Protein AF-A0AAW2HG75-F1 (afdb_monomer)

pLDDT: mean 70.64, std 15.92, range [31.7, 91.88]

Secondary structure (DSSP, 8-state):
--------PEEEEEEEE----TTSPPPSSEEEEEEEE---TTGGGG-TT--HHHHHHHHHHEEEEE--SSSS----TTPEEEETTEEEEEEEEESTTTTSPEEEEETTTTHHHHHHHHHTT----------GGGS--HHHHHHHHHHHHHHHHTS---------

Solvent-accessible surface area (backbone atoms only — not comparable to full-atom values): 9892 Å² total; per-residue (Å²): 133,90,79,82,74,94,67,82,63,46,67,27,35,27,45,18,47,52,51,54,60,98,87,50,79,72,64,94,55,79,42,78,32,74,28,43,32,44,92,54,85,61,72,54,75,78,49,90,75,65,54,77,89,52,44,66,59,52,58,68,39,45,39,36,28,40,43,88,83,54,94,52,50,69,32,37,68,68,18,40,30,37,39,92,93,39,80,46,26,33,30,62,48,67,53,63,56,54,79,46,53,34,35,20,39,29,41,72,72,44,39,70,62,52,51,51,40,52,74,72,56,70,57,76,75,78,65,72,71,71,61,81,87,73,69,80,53,70,63,58,60,50,51,52,50,50,53,52,52,52,54,61,71,66,50,78,81,74,78,90,79,80,80,134

Foldseek 3Di:
DDDPDPDDFFKKKWWAFFDDDVPDDGDPDIDIAIWRWDLDPCLCVVVPDDDPVCSVVQNPFKTWTADLDDPGDRHDFQTFIGTPRDTQWTFHDDDPGNPGITMTTGVVVCVVVVVVCVVVVVDPPPPPPPDPPPPPDVVVVVVVVVVVVVVVVPPPPPPPDDDD

Organism: NCBI:txid328185

Structure (mmCIF, N/CA/C/O backbone):
data_AF-A0AAW2HG75-F1
#
_entry.id   AF-A0AAW2HG75-F1
#
loop_
_atom_site.group_PDB
_atom_site.id
_atom_site.type_symbol
_atom_site.label_atom_id
_atom_site.label_alt_id
_atom_site.label_comp_id
_atom_site.label_asym_id
_atom_site.label_entity_id
_atom_site.label_seq_id
_atom_site.pdbx_PDB_ins_code
_atom_site.Cartn_x
_atom_site.Cartn_y
_atom_site.Cartn_z
_atom_site.occupancy
_atom_site.B_iso_or_equiv
_atom_site.auth_seq_id
_atom_site.auth_comp_id
_atom_site.auth_asym_id
_atom_site.auth_atom_id
_atom_site.pdbx_PDB_model_num
ATOM 1 N N . MET A 1 1 ? 26.971 2.935 8.885 1.00 31.70 1 MET A N 1
ATOM 2 C CA . MET A 1 1 ? 26.577 2.053 10.006 1.00 31.70 1 MET A CA 1
ATOM 3 C C . MET A 1 1 ? 25.578 1.027 9.485 1.00 31.70 1 MET A C 1
ATOM 5 O O . MET A 1 1 ? 24.476 1.400 9.111 1.00 31.70 1 MET A O 1
ATOM 9 N N . ASN A 1 2 ? 25.985 -0.241 9.377 1.00 33.25 2 ASN A N 1
ATOM 10 C CA . ASN A 1 2 ? 25.155 -1.344 8.878 1.00 33.25 2 ASN A CA 1
ATOM 11 C C . ASN A 1 2 ? 24.360 -1.970 10.034 1.00 33.25 2 ASN A C 1
ATOM 13 O O . ASN A 1 2 ? 24.702 -3.042 10.526 1.00 33.25 2 ASN A O 1
ATOM 17 N N . GLY A 1 3 ? 23.311 -1.284 10.487 1.00 33.09 3 GLY A N 1
ATOM 18 C CA . GLY A 1 3 ? 22.346 -1.853 11.425 1.00 33.09 3 GLY A CA 1
ATOM 19 C C . GLY A 1 3 ? 21.422 -2.832 10.702 1.00 33.09 3 GLY A C 1
ATOM 20 O O . GLY A 1 3 ? 20.467 -2.418 10.047 1.00 33.09 3 GLY A O 1
ATOM 21 N N . ARG A 1 4 ? 21.700 -4.138 10.794 1.00 37.38 4 ARG A N 1
ATOM 22 C CA . ARG A 1 4 ? 20.711 -5.179 10.474 1.00 37.38 4 ARG A CA 1
ATOM 23 C C . ARG A 1 4 ? 19.638 -5.162 11.565 1.00 37.38 4 ARG A C 1
ATOM 25 O O . ARG A 1 4 ? 19.783 -5.835 12.576 1.00 37.38 4 ARG A O 1
ATOM 32 N N . PHE A 1 5 ? 18.566 -4.405 11.356 1.00 43.81 5 PHE A N 1
ATOM 33 C CA . PHE A 1 5 ? 17.347 -4.562 12.149 1.00 43.81 5 PHE A CA 1
ATOM 34 C C . PHE A 1 5 ? 16.640 -5.870 11.738 1.00 43.81 5 PHE A C 1
ATOM 36 O O . PHE A 1 5 ? 16.373 -6.053 10.543 1.00 43.81 5 PHE A O 1
ATOM 43 N N . PRO A 1 6 ? 16.357 -6.797 12.672 1.00 40.50 6 PRO A N 1
ATOM 44 C CA . PRO A 1 6 ? 15.761 -8.090 12.371 1.00 40.50 6 PRO A CA 1
ATOM 45 C C . PRO A 1 6 ? 14.236 -7.950 12.315 1.00 40.50 6 PRO A C 1
ATOM 47 O O . PRO A 1 6 ? 13.534 -8.354 13.232 1.00 40.50 6 PRO A O 1
ATOM 50 N N . TRP A 1 7 ? 13.705 -7.368 11.240 1.00 48.28 7 TRP A N 1
ATOM 51 C CA . TRP A 1 7 ? 12.265 -7.421 10.977 1.00 48.28 7 TRP A CA 1
ATOM 52 C C . TRP A 1 7 ? 12.004 -8.379 9.821 1.00 48.28 7 TRP A C 1
ATOM 54 O O . TRP A 1 7 ? 12.515 -8.202 8.709 1.00 48.28 7 TRP A O 1
ATOM 64 N N . ASN A 1 8 ? 11.230 -9.424 10.106 1.00 62.53 8 ASN A N 1
ATOM 65 C CA . ASN A 1 8 ? 10.788 -10.405 9.126 1.00 62.53 8 ASN A CA 1
ATOM 66 C C . ASN A 1 8 ? 9.993 -9.677 8.041 1.00 62.53 8 ASN A C 1
ATOM 68 O O . ASN A 1 8 ? 8.915 -9.150 8.296 1.00 62.53 8 ASN A O 1
ATO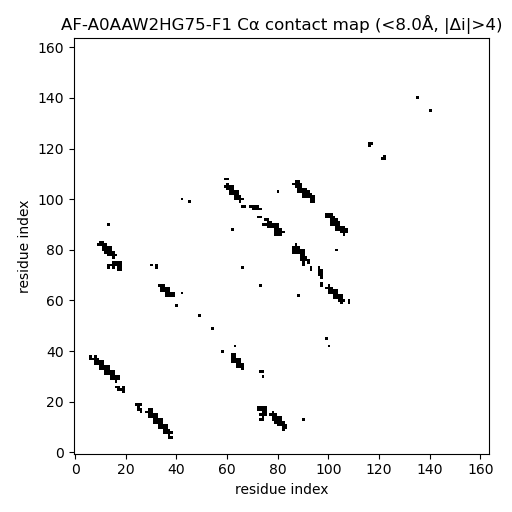M 72 N N . ALA A 1 9 ? 10.546 -9.606 6.831 1.00 70.75 9 ALA A N 1
ATOM 73 C CA . ALA A 1 9 ? 9.842 -9.016 5.702 1.00 70.75 9 ALA A CA 1
ATOM 74 C C . ALA A 1 9 ? 8.556 -9.814 5.446 1.00 70.75 9 ALA A C 1
ATOM 76 O O . ALA A 1 9 ? 8.622 -11.013 5.157 1.00 70.75 9 ALA A O 1
ATOM 77 N N . ILE A 1 10 ? 7.404 -9.153 5.535 1.00 82.31 10 ILE A N 1
ATOM 78 C CA . ILE A 1 10 ? 6.111 -9.776 5.259 1.00 82.31 10 ILE A CA 1
ATOM 79 C C . ILE A 1 10 ? 5.914 -9.774 3.744 1.00 82.31 10 ILE A C 1
ATOM 81 O O . ILE A 1 10 ? 6.199 -8.794 3.051 1.00 82.31 10 ILE A O 1
ATOM 85 N N . THR A 1 11 ? 5.477 -10.912 3.209 1.00 86.75 11 THR A N 1
ATOM 86 C CA . THR A 1 11 ? 5.093 -10.990 1.799 1.00 86.75 11 THR A CA 1
ATOM 87 C C . THR A 1 11 ? 3.678 -10.462 1.655 1.00 86.75 11 THR A C 1
ATOM 89 O O . THR A 1 11 ? 2.761 -10.956 2.308 1.00 86.75 11 THR A O 1
ATOM 92 N N . CYS A 1 12 ? 3.518 -9.482 0.780 1.00 88.75 12 CYS A N 1
ATOM 93 C CA . CYS A 1 12 ? 2.249 -8.853 0.472 1.00 88.75 12 CYS A CA 1
ATOM 94 C C . CYS A 1 12 ? 2.062 -8.777 -1.037 1.00 88.75 12 CYS A C 1
ATOM 96 O O . CYS A 1 12 ? 2.989 -9.021 -1.812 1.00 88.75 12 CYS A O 1
ATOM 98 N N . TYR A 1 13 ? 0.859 -8.419 -1.447 1.00 89.75 13 TYR A N 1
ATOM 99 C CA . TYR A 1 13 ? 0.470 -8.328 -2.838 1.00 89.75 13 TYR A CA 1
ATOM 100 C C . TYR A 1 13 ? -0.119 -6.954 -3.104 1.00 89.75 13 TYR A C 1
ATOM 102 O O . TYR A 1 13 ? -0.908 -6.461 -2.304 1.00 89.75 13 TYR A O 1
ATOM 110 N N . VAL A 1 14 ? 0.271 -6.339 -4.212 1.00 88.44 14 VAL A N 1
ATOM 111 C CA . VAL A 1 14 ? -0.359 -5.120 -4.708 1.00 88.44 14 VAL A CA 1
ATOM 112 C C . VAL A 1 14 ? -1.324 -5.516 -5.807 1.00 88.44 14 VAL A C 1
ATOM 114 O O . VAL A 1 14 ? -0.931 -6.152 -6.781 1.00 88.44 14 VAL A O 1
ATOM 117 N N . ILE A 1 15 ? -2.592 -5.163 -5.641 1.00 89.19 15 ILE A N 1
ATOM 118 C CA . ILE A 1 15 ? -3.639 -5.397 -6.630 1.00 89.19 15 ILE A CA 1
ATOM 119 C C . ILE A 1 15 ? -3.915 -4.058 -7.301 1.00 89.19 15 ILE A C 1
ATOM 121 O O . ILE A 1 15 ? -4.434 -3.133 -6.671 1.00 89.19 15 ILE A O 1
ATOM 125 N N . SER A 1 16 ? -3.518 -3.924 -8.564 1.00 87.44 16 SER A N 1
ATOM 126 C CA . SER A 1 16 ? -3.648 -2.666 -9.295 1.00 87.44 16 SER A CA 1
ATOM 127 C C . SER A 1 16 ? -3.655 -2.885 -10.803 1.00 87.44 16 SER A C 1
ATOM 129 O O . SER A 1 16 ? -3.238 -3.920 -11.325 1.00 87.44 16 SER A O 1
ATOM 131 N N . TRP A 1 17 ? -4.119 -1.873 -11.526 1.00 83.69 17 TRP A N 1
ATOM 132 C CA . TRP A 1 17 ? -3.902 -1.791 -12.962 1.00 83.69 17 TRP A CA 1
ATOM 133 C C . TRP A 1 17 ? -2.435 -1.478 -13.207 1.00 83.69 17 TRP A C 1
ATOM 135 O O . TRP A 1 17 ? -1.905 -0.536 -12.614 1.00 83.69 17 TRP A O 1
ATOM 145 N N . LYS A 1 18 ? -1.784 -2.241 -14.089 1.00 75.50 18 LYS A N 1
ATOM 146 C CA . LYS A 1 18 ? -0.395 -1.967 -14.455 1.00 75.50 18 LYS A CA 1
ATOM 147 C C . LYS A 1 18 ? -0.298 -0.546 -15.006 1.00 75.50 18 LYS A C 1
ATOM 149 O O . LYS A 1 18 ? -1.097 -0.129 -15.851 1.00 75.50 18 LYS A O 1
ATOM 154 N N . GLU A 1 19 ? 0.659 0.213 -14.493 1.00 67.62 19 GLU A N 1
ATOM 155 C CA . GLU A 1 19 ? 0.969 1.504 -15.079 1.00 67.62 19 GLU A CA 1
ATOM 156 C C . GLU A 1 19 ? 1.752 1.254 -16.363 1.00 67.62 19 GLU A C 1
ATOM 158 O O . GLU A 1 19 ? 2.844 0.686 -16.354 1.00 67.62 19 GLU A O 1
ATOM 163 N N . THR A 1 20 ? 1.122 1.594 -17.477 1.00 63.53 20 THR A N 1
ATOM 164 C CA . THR A 1 20 ? 1.757 1.594 -18.783 1.00 63.53 20 THR A CA 1
ATOM 165 C C . THR A 1 20 ? 2.567 2.873 -18.912 1.00 63.53 20 THR A C 1
ATOM 167 O O . THR A 1 20 ? 2.125 3.935 -18.464 1.00 63.53 20 THR A O 1
ATOM 170 N N . LEU A 1 21 ? 3.766 2.786 -19.492 1.00 62.50 21 LEU A N 1
ATOM 171 C CA . LEU A 1 21 ? 4.527 3.991 -19.823 1.00 62.50 21 LEU A CA 1
ATOM 172 C C . LEU A 1 21 ? 3.655 4.888 -20.717 1.00 62.50 21 LEU A C 1
ATOM 174 O O . LEU A 1 21 ? 2.821 4.379 -21.468 1.00 62.50 21 LEU A O 1
ATOM 178 N N . PHE A 1 22 ? 3.803 6.214 -20.612 1.00 52.25 22 PHE A N 1
ATOM 179 C CA . PHE A 1 22 ? 3.089 7.172 -21.467 1.00 52.25 22 PHE A CA 1
ATOM 180 C C . PHE A 1 22 ? 3.247 6.725 -22.935 1.00 52.25 22 PHE A C 1
ATOM 182 O O . PHE A 1 22 ? 4.348 6.837 -23.461 1.00 52.25 22 PHE A O 1
ATOM 189 N N . ASN A 1 23 ? 2.176 6.180 -23.538 1.00 58.00 23 ASN A N 1
ATOM 190 C CA . ASN A 1 23 ? 2.026 5.626 -24.908 1.00 58.00 23 ASN A CA 1
ATOM 191 C C . ASN A 1 23 ? 1.802 4.109 -25.039 1.00 58.00 23 ASN A C 1
ATOM 193 O O . ASN A 1 23 ? 1.504 3.640 -26.135 1.00 58.00 23 ASN A O 1
ATOM 197 N N . GLU A 1 24 ? 1.865 3.331 -23.966 1.00 61.88 24 GLU A N 1
ATOM 198 C CA . GLU A 1 24 ? 1.471 1.921 -24.010 1.00 61.88 24 GLU A CA 1
ATOM 199 C C . GLU A 1 24 ? -0.055 1.767 -23.837 1.00 61.88 24 GLU A C 1
ATOM 201 O O . GLU A 1 24 ? -0.686 2.442 -23.012 1.00 61.88 24 GLU A O 1
ATOM 206 N N . ILE A 1 25 ? -0.650 0.858 -24.622 1.00 69.75 25 ILE A N 1
ATOM 207 C CA . ILE A 1 25 ? -2.073 0.491 -24.551 1.00 69.75 25 ILE A CA 1
ATOM 208 C C . ILE A 1 25 ? -2.398 0.121 -23.106 1.00 69.75 25 ILE A C 1
ATOM 210 O O . ILE A 1 25 ? -1.775 -0.784 -22.552 1.00 69.75 25 ILE A O 1
ATOM 214 N N . LYS A 1 26 ? -3.369 0.820 -22.498 1.00 64.81 26 LYS A N 1
ATOM 215 C CA . LYS A 1 26 ? -3.804 0.539 -21.123 1.00 64.81 26 LYS A CA 1
ATOM 216 C C . LYS A 1 26 ? -4.083 -0.963 -20.980 1.00 64.81 26 LYS A C 1
ATOM 218 O O . LYS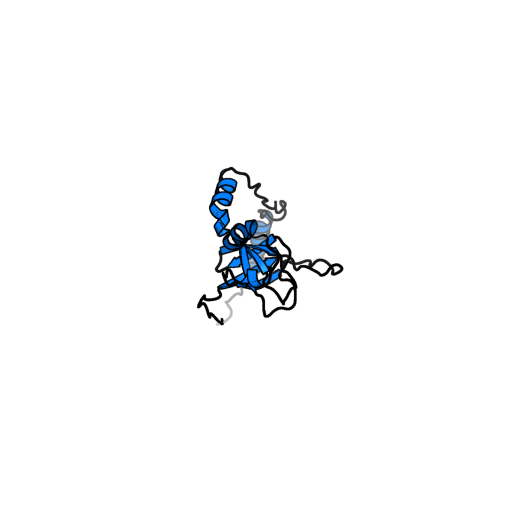 A 1 26 ? -4.779 -1.515 -21.835 1.00 64.81 26 LYS A O 1
ATOM 223 N N . PRO A 1 27 ? -3.594 -1.618 -19.915 1.00 65.56 27 PRO A N 1
ATOM 224 C CA . PRO A 1 27 ? -3.850 -3.036 -19.732 1.00 65.56 27 PRO A CA 1
ATOM 225 C C . PRO A 1 27 ? -5.357 -3.242 -19.598 1.00 65.56 27 PRO A C 1
ATOM 227 O O . PRO A 1 27 ? -6.023 -2.493 -18.882 1.00 65.56 27 PRO A O 1
ATOM 230 N N . SER A 1 28 ? -5.890 -4.257 -20.271 1.00 69.50 28 SER A N 1
ATOM 231 C CA . SER A 1 28 ? -7.302 -4.639 -20.173 1.00 69.50 28 SER A CA 1
ATOM 232 C C . SER A 1 28 ? -7.611 -5.461 -18.916 1.00 69.50 28 SER A C 1
ATOM 234 O O . SER A 1 28 ? -8.780 -5.698 -18.620 1.00 69.50 28 SER A O 1
ATOM 236 N N . SER A 1 29 ? -6.587 -5.854 -18.148 1.00 78.62 29 SER A N 1
ATOM 237 C CA . SER A 1 29 ? -6.711 -6.682 -16.946 1.00 78.62 29 SER A CA 1
ATOM 238 C C . SER A 1 29 ? -6.083 -6.057 -15.698 1.00 78.62 29 SER A C 1
ATOM 240 O O . SER A 1 29 ? -5.062 -5.369 -15.761 1.00 78.62 29 SER A O 1
ATOM 242 N N . ILE A 1 30 ? -6.668 -6.373 -14.541 1.00 79.56 30 ILE A N 1
ATOM 243 C CA . ILE A 1 30 ? -6.073 -6.140 -13.220 1.00 79.56 30 ILE A CA 1
ATOM 244 C C . ILE A 1 30 ? -4.885 -7.091 -13.039 1.00 79.56 30 ILE A C 1
ATOM 246 O O . ILE A 1 30 ? -4.965 -8.264 -13.400 1.00 79.56 30 ILE A O 1
ATOM 250 N N . HIS A 1 31 ? -3.798 -6.591 -12.455 1.00 81.94 31 HIS A N 1
ATOM 251 C CA . HIS A 1 31 ? -2.607 -7.373 -12.143 1.00 81.94 31 HIS A CA 1
ATOM 252 C C . HIS A 1 31 ? -2.409 -7.485 -10.627 1.00 81.94 31 HIS A C 1
ATOM 254 O O . HIS A 1 31 ? -2.812 -6.609 -9.857 1.00 81.94 31 HIS A O 1
ATOM 260 N N . ILE A 1 32 ? -1.777 -8.584 -10.213 1.00 81.12 32 ILE A N 1
ATOM 261 C CA . ILE A 1 32 ? -1.383 -8.846 -8.828 1.00 81.12 32 ILE A CA 1
ATOM 262 C C . ILE A 1 32 ? 0.144 -8.910 -8.800 1.00 81.12 32 ILE A C 1
ATOM 264 O O . ILE A 1 32 ? 0.736 -9.818 -9.380 1.00 81.12 32 ILE A O 1
ATOM 268 N N . PHE A 1 33 ? 0.768 -7.953 -8.124 1.00 80.81 33 PHE A N 1
ATOM 269 C CA . PHE A 1 33 ? 2.219 -7.820 -8.013 1.00 80.81 33 PHE A CA 1
ATOM 270 C C . PHE A 1 33 ? 2.677 -8.291 -6.642 1.00 80.81 33 PHE A C 1
ATOM 272 O O . PHE A 1 33 ? 2.038 -7.998 -5.630 1.00 80.81 33 PHE A O 1
ATOM 279 N N . LYS A 1 34 ? 3.787 -9.024 -6.573 1.00 79.00 34 LYS A N 1
ATOM 280 C CA . LYS A 1 34 ? 4.277 -9.581 -5.309 1.00 79.00 34 LYS A CA 1
ATOM 281 C C . LYS A 1 34 ? 5.323 -8.668 -4.682 1.00 79.00 34 LYS A C 1
ATOM 283 O O . LYS A 1 34 ? 6.425 -8.517 -5.195 1.00 79.00 34 LYS A O 1
ATOM 288 N N . HIS A 1 35 ? 5.031 -8.154 -3.495 1.00 71.88 35 HIS A N 1
ATOM 289 C CA . HIS A 1 35 ? 5.937 -7.298 -2.739 1.00 71.88 35 HIS A CA 1
ATOM 290 C C . HIS A 1 35 ? 6.466 -7.984 -1.488 1.00 71.88 35 HIS A C 1
ATOM 292 O O . HIS A 1 35 ? 5.762 -8.711 -0.788 1.00 71.88 35 HIS A O 1
ATOM 298 N N . LYS A 1 36 ? 7.720 -7.683 -1.147 1.00 73.19 36 LYS A N 1
ATOM 299 C CA . LYS A 1 36 ? 8.199 -7.854 0.224 1.00 73.19 36 LYS A CA 1
ATOM 300 C C . LYS A 1 36 ? 8.115 -6.501 0.902 1.00 73.19 36 LYS A C 1
ATOM 302 O O . LYS A 1 36 ? 8.903 -5.599 0.605 1.00 73.19 36 LYS A O 1
ATOM 307 N N . ILE A 1 37 ? 7.133 -6.365 1.781 1.00 71.50 37 ILE A N 1
ATOM 308 C CA . ILE A 1 37 ? 6.956 -5.163 2.580 1.00 71.50 37 ILE A CA 1
ATOM 309 C C . ILE A 1 37 ? 7.917 -5.245 3.748 1.00 71.50 37 ILE A C 1
ATOM 311 O O . ILE A 1 37 ? 8.044 -6.269 4.429 1.00 71.50 37 ILE A O 1
ATOM 315 N N . ARG A 1 38 ? 8.636 -4.149 3.944 1.00 67.12 38 ARG A N 1
ATOM 316 C CA . ARG A 1 38 ? 9.398 -3.928 5.158 1.00 67.12 38 ARG A CA 1
ATOM 317 C C . ARG A 1 38 ? 8.838 -2.662 5.773 1.00 67.12 38 ARG A C 1
ATOM 319 O O . ARG A 1 38 ? 8.934 -1.600 5.167 1.00 67.12 38 ARG A O 1
ATOM 326 N N . VAL A 1 39 ? 8.277 -2.785 6.969 1.00 56.84 39 VAL A N 1
ATOM 327 C CA . VAL A 1 39 ? 7.926 -1.630 7.793 1.00 56.84 39 VAL A CA 1
ATOM 328 C C . VAL A 1 39 ? 9.250 -1.026 8.249 1.00 56.84 39 VAL A C 1
ATOM 330 O O . VAL A 1 39 ? 9.865 -1.507 9.195 1.00 56.84 39 VAL A O 1
ATOM 333 N N . ILE A 1 40 ? 9.795 -0.075 7.491 1.00 56.34 40 ILE A N 1
ATOM 334 C CA . ILE A 1 40 ? 10.999 0.639 7.912 1.00 56.34 40 ILE A CA 1
ATOM 335 C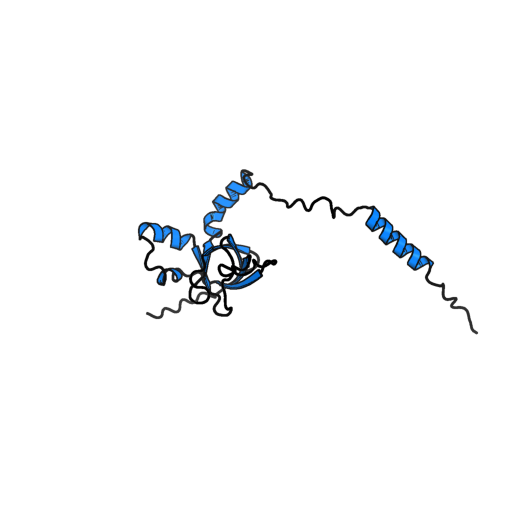 C . ILE A 1 40 ? 10.832 2.115 7.594 1.00 56.34 40 ILE A C 1
ATOM 337 O O . ILE A 1 40 ? 10.682 2.488 6.436 1.00 56.34 40 ILE A O 1
ATOM 341 N N . GLN A 1 41 ? 11.083 2.940 8.605 1.00 50.53 41 GLN A N 1
ATOM 342 C CA . GLN A 1 41 ? 11.421 4.368 8.526 1.00 50.53 41 GLN A CA 1
A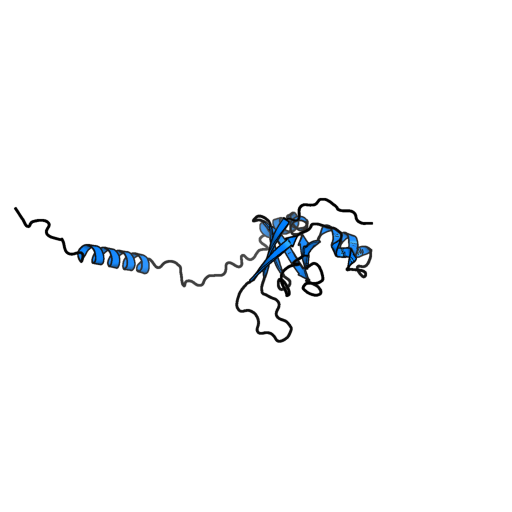TOM 343 C C . GLN A 1 41 ? 12.609 4.704 7.582 1.00 50.53 41 GLN A C 1
ATOM 345 O O . GLN A 1 41 ? 13.079 5.834 7.549 1.00 50.53 41 GLN A O 1
ATOM 350 N N . SER A 1 42 ? 13.141 3.753 6.805 1.00 51.72 42 SER A N 1
ATOM 351 C CA . SER A 1 42 ? 14.363 3.906 5.995 1.00 51.72 42 SER A CA 1
ATOM 352 C C . SER A 1 42 ? 14.108 4.213 4.521 1.00 51.72 42 SER A C 1
ATOM 354 O O . SER A 1 42 ? 15.042 4.571 3.812 1.00 51.72 42 SER A O 1
ATOM 356 N N . CYS A 1 43 ? 12.864 4.142 4.045 1.00 61.06 43 CYS A N 1
ATOM 357 C CA . CYS A 1 43 ? 12.512 4.535 2.668 1.00 61.06 43 CYS A CA 1
ATOM 358 C C . CYS A 1 43 ? 12.707 6.032 2.428 1.00 61.06 43 CYS A C 1
ATOM 360 O O . CYS A 1 43 ? 12.830 6.500 1.299 1.00 61.06 43 CYS A O 1
ATOM 362 N N . PHE A 1 44 ? 12.756 6.772 3.529 1.00 60.31 44 PHE A N 1
ATOM 363 C CA . PHE A 1 44 ? 13.015 8.194 3.599 1.00 60.31 44 PHE A CA 1
ATOM 364 C C . PHE A 1 44 ? 14.455 8.567 3.268 1.00 60.31 44 PHE A C 1
ATOM 366 O O . PHE A 1 44 ? 14.698 9.707 2.886 1.00 60.31 44 PHE A O 1
ATOM 373 N N . ALA A 1 45 ? 15.399 7.620 3.334 1.00 53.41 45 ALA A N 1
ATOM 374 C CA . ALA A 1 45 ? 16.798 7.883 3.000 1.00 53.41 45 ALA A CA 1
ATOM 375 C C . ALA A 1 45 ? 16.983 8.342 1.538 1.00 53.41 45 ALA A C 1
ATOM 377 O O . ALA A 1 45 ? 17.914 9.093 1.243 1.00 53.41 45 ALA A O 1
ATOM 378 N N . ASP A 1 46 ? 16.061 7.964 0.644 1.00 53.03 46 ASP A N 1
ATOM 379 C CA . ASP A 1 46 ? 16.052 8.402 -0.756 1.00 53.03 46 ASP A CA 1
ATOM 380 C C . ASP A 1 46 ? 15.272 9.714 -0.974 1.00 53.03 46 ASP A C 1
ATOM 382 O O . ASP A 1 46 ? 15.400 10.355 -2.019 1.00 53.03 46 ASP A O 1
ATOM 386 N N . GLN A 1 47 ? 14.494 10.169 0.014 1.00 58.84 47 GLN A N 1
ATOM 387 C CA . GLN A 1 47 ? 13.684 11.387 -0.064 1.00 58.84 47 GLN A CA 1
ATOM 388 C C . GLN A 1 47 ? 14.392 12.567 0.612 1.00 58.84 47 GLN A C 1
ATOM 390 O O . GLN A 1 47 ? 13.890 13.156 1.564 1.00 58.84 47 GLN A O 1
ATOM 395 N N . LYS A 1 48 ? 15.552 12.970 0.076 1.00 57.62 48 LYS A N 1
ATOM 396 C CA . LYS A 1 48 ? 16.363 14.121 0.546 1.00 57.62 48 LYS A CA 1
ATOM 397 C C . LYS A 1 48 ? 15.658 15.499 0.506 1.00 57.62 48 LYS A C 1
ATOM 399 O O . LYS A 1 48 ? 16.324 16.523 0.604 1.00 57.62 48 LYS A O 1
ATOM 404 N N . LYS A 1 49 ? 14.341 15.558 0.285 1.00 65.12 49 LYS A N 1
ATOM 405 C CA . LYS A 1 49 ? 13.578 16.790 0.026 1.00 65.12 49 LYS A CA 1
ATOM 406 C C . LYS A 1 49 ? 12.218 16.853 0.731 1.00 65.12 49 LYS A C 1
ATOM 408 O O . LYS A 1 49 ? 11.382 17.646 0.311 1.00 65.12 49 LYS A O 1
ATOM 413 N N . ILE A 1 50 ? 11.957 16.038 1.755 1.00 65.88 50 ILE A N 1
ATOM 414 C CA . ILE A 1 50 ? 10.759 16.261 2.580 1.00 65.88 50 ILE A CA 1
ATOM 415 C C . ILE A 1 50 ? 11.070 17.419 3.540 1.00 65.88 50 ILE A C 1
ATOM 417 O O . ILE A 1 50 ? 12.045 17.313 4.284 1.00 65.88 50 ILE A O 1
ATOM 421 N N . PRO A 1 51 ? 10.298 18.521 3.534 1.00 72.31 51 PRO A N 1
ATOM 422 C CA . PRO A 1 51 ? 10.435 19.577 4.535 1.00 72.31 51 PRO A CA 1
ATOM 423 C C . PRO A 1 51 ? 10.296 18.999 5.950 1.00 72.31 51 PRO A C 1
ATOM 425 O O . PRO A 1 51 ? 9.414 18.172 6.177 1.00 72.31 51 PRO A O 1
ATOM 428 N N . GLU A 1 52 ? 11.117 19.442 6.906 1.00 69.06 52 GLU A N 1
ATOM 429 C CA . GLU A 1 52 ? 11.165 18.870 8.268 1.00 69.06 52 GLU A CA 1
ATOM 430 C C . GLU A 1 52 ? 9.788 18.810 8.955 1.00 69.06 52 GLU A C 1
ATOM 432 O O . GLU A 1 52 ? 9.476 17.827 9.622 1.00 69.06 52 GLU A O 1
ATOM 437 N N . GLY A 1 53 ? 8.914 19.793 8.712 1.00 68.88 53 GLY A N 1
ATOM 438 C CA . GLY A 1 53 ? 7.552 19.822 9.264 1.00 68.88 53 GLY A CA 1
ATOM 439 C C . GLY A 1 53 ? 6.576 18.787 8.682 1.00 68.88 53 GLY A C 1
ATOM 440 O O . GLY A 1 53 ? 5.534 18.536 9.279 1.00 68.88 53 GLY A O 1
ATOM 441 N N . LEU A 1 54 ? 6.892 18.173 7.538 1.00 66.56 54 LEU A N 1
ATOM 442 C CA . LEU A 1 54 ? 6.079 17.120 6.911 1.00 66.56 54 LEU A CA 1
ATOM 443 C C . LEU A 1 54 ? 6.620 15.713 7.185 1.00 66.56 54 LEU A C 1
ATOM 445 O O . LEU A 1 54 ? 5.944 14.728 6.888 1.00 66.56 54 LEU A O 1
ATOM 449 N N . LEU A 1 55 ? 7.823 15.609 7.752 1.00 68.12 55 LEU A N 1
ATOM 450 C CA . LEU A 1 55 ? 8.493 14.336 7.984 1.00 68.12 55 LEU A CA 1
ATOM 451 C C . LEU A 1 55 ? 7.750 13.472 9.016 1.00 68.12 55 LEU A C 1
ATOM 453 O O . LEU A 1 55 ? 7.664 12.261 8.838 1.00 68.12 55 LEU A O 1
ATOM 457 N N . SER A 1 56 ? 7.171 14.081 10.055 1.00 66.38 56 SER A N 1
ATOM 458 C CA . SER A 1 56 ? 6.408 13.371 11.094 1.00 66.38 56 SER A CA 1
ATOM 459 C C . SER A 1 56 ? 5.136 12.711 10.554 1.00 66.38 56 SER A C 1
ATOM 461 O O . SER A 1 56 ? 4.880 11.553 10.876 1.00 66.38 56 SER A O 1
ATOM 463 N N . TYR A 1 57 ? 4.384 13.406 9.695 1.00 63.94 57 TYR A N 1
ATOM 464 C CA . TYR A 1 57 ? 3.220 12.848 8.995 1.00 63.94 57 TYR A CA 1
ATOM 465 C C . TYR A 1 57 ? 3.640 11.707 8.071 1.00 63.94 57 TYR A C 1
ATOM 467 O O . TYR A 1 57 ? 3.096 10.609 8.114 1.00 63.94 57 TYR A O 1
ATOM 475 N N . TYR A 1 58 ? 4.691 11.929 7.279 1.00 68.12 58 TYR A N 1
ATOM 476 C CA . TYR A 1 58 ? 5.162 10.922 6.336 1.00 68.12 58 TYR A CA 1
ATOM 477 C C . TYR A 1 58 ? 5.639 9.641 7.036 1.00 68.12 58 TYR A C 1
ATOM 479 O O . TYR A 1 58 ? 5.398 8.555 6.527 1.00 68.12 58 TYR A O 1
ATOM 487 N N . ILE A 1 59 ? 6.301 9.741 8.191 1.00 69.12 59 ILE A N 1
ATOM 488 C CA . ILE A 1 59 ? 6.861 8.579 8.896 1.00 69.12 59 ILE A CA 1
ATOM 489 C C . ILE A 1 59 ? 5.782 7.650 9.466 1.00 69.12 59 ILE A C 1
ATOM 491 O O . ILE A 1 59 ? 5.985 6.436 9.466 1.00 69.12 59 ILE A O 1
ATOM 495 N N . ASN A 1 60 ? 4.672 8.200 9.957 1.00 77.25 60 ASN A N 1
ATOM 496 C CA . ASN A 1 60 ? 3.647 7.421 10.659 1.00 77.25 60 ASN A CA 1
ATOM 497 C C . ASN A 1 60 ? 2.505 6.960 9.745 1.00 77.25 60 ASN A C 1
ATOM 499 O O . ASN A 1 60 ? 1.810 5.997 10.064 1.00 77.25 60 ASN A O 1
ATOM 503 N N . ASP A 1 61 ? 2.330 7.624 8.604 1.00 84.81 61 ASP A N 1
ATOM 504 C CA . ASP A 1 61 ? 1.173 7.404 7.738 1.00 84.81 61 ASP A CA 1
ATOM 505 C C . ASP A 1 61 ? 1.526 6.579 6.493 1.00 84.81 61 ASP A C 1
ATOM 507 O O . ASP A 1 61 ? 0.663 6.362 5.638 1.00 84.81 61 ASP A O 1
ATOM 511 N N . ILE A 1 62 ? 2.797 6.171 6.330 1.00 84.88 62 ILE A N 1
ATOM 512 C CA . ILE A 1 62 ? 3.296 5.557 5.092 1.00 84.88 62 ILE A CA 1
ATOM 513 C C . ILE A 1 62 ? 4.098 4.276 5.337 1.00 84.88 62 ILE A C 1
ATOM 515 O O . ILE A 1 62 ? 5.099 4.242 6.050 1.00 84.88 62 ILE A O 1
ATOM 519 N N . LEU A 1 63 ? 3.692 3.221 4.632 1.00 85.06 63 LEU A N 1
ATOM 520 C CA . LEU A 1 63 ? 4.395 1.952 4.493 1.00 85.06 63 LEU A CA 1
ATOM 521 C C . LEU A 1 63 ? 5.254 1.948 3.232 1.00 85.06 63 LEU A C 1
ATOM 523 O O . LEU A 1 63 ? 4.963 2.634 2.251 1.00 85.06 63 LEU A O 1
ATOM 527 N N . CYS A 1 64 ? 6.258 1.073 3.200 1.00 81.94 64 CYS A N 1
ATOM 528 C CA . CYS A 1 64 ? 7.061 0.883 2.002 1.00 81.94 64 CYS A CA 1
ATOM 529 C C . CYS A 1 64 ? 7.218 -0.569 1.591 1.00 81.94 64 CYS A C 1
ATOM 531 O O . CYS A 1 64 ? 7.479 -1.468 2.396 1.00 81.94 64 CYS A O 1
ATOM 533 N N . GLY A 1 65 ? 7.178 -0.775 0.283 1.00 81.38 65 GLY A N 1
ATOM 534 C CA . GLY A 1 65 ? 7.401 -2.064 -0.341 1.00 81.38 65 GLY A CA 1
ATOM 535 C C . GLY A 1 65 ? 8.544 -2.033 -1.321 1.00 81.38 65 GLY A C 1
ATOM 536 O O . GLY A 1 65 ? 8.709 -1.076 -2.064 1.00 81.38 65 GLY A O 1
ATOM 537 N N . THR A 1 66 ? 9.311 -3.115 -1.384 1.00 76.75 66 THR A N 1
ATOM 538 C CA . THR A 1 66 ? 10.265 -3.314 -2.474 1.00 76.75 66 THR A CA 1
ATOM 539 C C . THR A 1 66 ? 9.881 -4.553 -3.268 1.00 76.75 66 THR A C 1
ATOM 541 O O . THR A 1 66 ? 9.645 -5.626 -2.701 1.00 76.75 66 THR A O 1
ATOM 544 N N . ASN A 1 67 ? 9.835 -4.399 -4.589 1.00 71.75 67 ASN A N 1
ATOM 545 C CA . ASN A 1 67 ? 9.760 -5.500 -5.532 1.00 71.75 67 ASN A CA 1
ATOM 546 C C . ASN A 1 67 ? 11.113 -5.602 -6.250 1.00 71.75 67 ASN A C 1
ATOM 548 O O . ASN A 1 67 ? 11.332 -5.022 -7.305 1.00 71.75 67 ASN A O 1
ATOM 552 N N . ARG A 1 68 ? 12.083 -6.288 -5.630 1.00 66.06 68 ARG A N 1
ATOM 553 C CA . ARG A 1 68 ? 13.434 -6.437 -6.210 1.00 66.06 68 ARG A CA 1
ATOM 554 C C . ARG A 1 68 ? 13.495 -7.415 -7.390 1.00 66.06 68 ARG A C 1
ATOM 556 O O . ARG A 1 68 ? 14.587 -7.641 -7.899 1.00 66.06 68 ARG A O 1
ATOM 563 N N . ARG A 1 69 ? 12.393 -8.088 -7.741 1.00 64.31 69 ARG A N 1
ATOM 564 C CA . ARG A 1 69 ? 12.426 -9.244 -8.653 1.00 64.31 69 ARG A CA 1
ATOM 565 C C . ARG A 1 69 ? 11.671 -9.047 -9.959 1.00 64.31 69 ARG A C 1
ATOM 567 O O . ARG A 1 69 ? 11.888 -9.855 -10.855 1.00 64.31 69 ARG A O 1
ATOM 574 N N . GLU A 1 70 ? 10.841 -8.018 -10.093 1.00 65.25 70 GLU A N 1
ATOM 575 C CA . GLU A 1 70 ? 10.031 -7.834 -11.297 1.00 65.25 70 GLU A CA 1
ATOM 576 C C . GLU A 1 70 ? 10.365 -6.518 -12.008 1.00 65.25 70 GLU A C 1
ATOM 578 O O . GLU A 1 70 ? 10.445 -5.465 -11.370 1.00 65.25 70 GLU A O 1
ATOM 583 N N . PRO A 1 71 ? 10.581 -6.558 -13.335 1.00 55.00 71 PRO A N 1
ATOM 584 C CA . PRO A 1 71 ? 10.792 -5.355 -14.107 1.00 55.00 71 PRO A CA 1
ATOM 585 C C . PRO A 1 71 ? 9.467 -4.626 -14.363 1.00 55.00 71 PRO A C 1
ATOM 587 O O . PRO A 1 71 ? 8.599 -5.126 -15.076 1.00 55.00 71 PRO A O 1
ATOM 590 N N . GLY A 1 72 ? 9.326 -3.413 -13.826 1.00 63.81 72 GLY A N 1
ATOM 591 C CA . GLY A 1 72 ? 8.197 -2.528 -14.126 1.00 63.81 72 GLY A CA 1
ATOM 592 C C . GLY A 1 72 ? 7.613 -1.845 -12.894 1.00 63.81 72 GLY A C 1
ATOM 593 O O . GLY A 1 72 ? 8.103 -2.017 -11.779 1.00 63.81 72 GLY A O 1
ATOM 594 N N . CYS A 1 73 ? 6.601 -1.008 -13.120 1.00 71.56 73 CYS A N 1
ATOM 595 C CA . CYS A 1 73 ? 5.817 -0.401 -12.051 1.00 71.56 73 CYS A CA 1
ATOM 596 C C . CYS A 1 73 ? 4.720 -1.380 -11.621 1.00 71.56 73 CYS A C 1
ATOM 598 O O . CYS A 1 73 ? 4.002 -1.929 -12.458 1.00 71.56 73 CYS A O 1
ATOM 600 N N . ASP A 1 74 ? 4.586 -1.560 -10.316 1.00 69.62 74 ASP A N 1
ATOM 601 C CA . ASP A 1 74 ? 3.705 -2.504 -9.634 1.00 69.62 74 ASP A CA 1
ATOM 602 C C . ASP A 1 74 ? 2.250 -2.006 -9.563 1.00 69.62 74 ASP A C 1
ATOM 604 O O . ASP A 1 74 ? 1.424 -2.516 -8.806 1.00 69.62 74 ASP A O 1
ATOM 608 N N . GLY A 1 75 ? 1.923 -0.968 -10.333 1.00 75.50 75 GLY A N 1
ATOM 609 C CA . GLY A 1 75 ? 0.568 -0.469 -10.475 1.00 75.50 75 GLY A CA 1
ATOM 610 C C . GLY A 1 75 ? 0.448 1.044 -10.465 1.00 75.50 75 GLY A C 1
ATOM 611 O O . GLY A 1 75 ? 1.417 1.769 -10.262 1.00 75.50 75 GLY A O 1
ATOM 612 N N . LYS A 1 76 ? -0.787 1.500 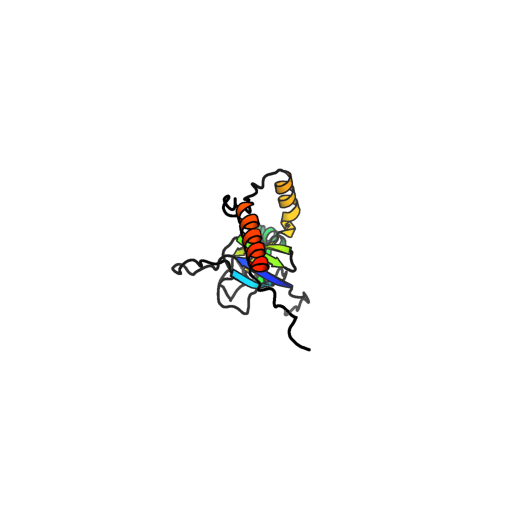-10.656 1.00 80.25 76 LYS A N 1
ATOM 613 C CA . LYS A 1 76 ? -1.177 2.905 -10.520 1.00 80.25 76 LYS A CA 1
ATOM 614 C C . LYS A 1 76 ? -1.471 3.278 -9.071 1.00 80.25 76 LYS A C 1
ATOM 616 O O . LYS A 1 76 ? -1.890 2.429 -8.276 1.00 80.25 76 LYS A O 1
ATOM 621 N N . THR A 1 77 ? -1.326 4.569 -8.769 1.00 86.88 77 THR A N 1
ATOM 622 C CA . THR A 1 77 ? -1.804 5.191 -7.526 1.00 86.88 77 THR A CA 1
ATOM 623 C C . THR A 1 77 ? -3.233 4.745 -7.198 1.00 86.88 77 THR A C 1
ATOM 625 O O . THR A 1 77 ? -4.091 4.682 -8.077 1.00 86.88 77 THR A O 1
ATOM 628 N N . GLY A 1 78 ? -3.477 4.415 -5.930 1.00 88.06 78 GLY A N 1
ATOM 629 C CA . GLY A 1 78 ? -4.720 3.822 -5.433 1.00 88.06 78 GLY A CA 1
ATOM 630 C C . GLY A 1 78 ? -4.740 2.288 -5.426 1.00 88.06 78 GLY A C 1
ATOM 631 O O . GLY A 1 78 ? -5.695 1.708 -4.921 1.00 88.06 78 GLY A O 1
ATOM 632 N N . GLY A 1 79 ? -3.703 1.619 -5.947 1.00 90.19 79 GLY A N 1
ATOM 633 C CA . GLY A 1 79 ? -3.562 0.160 -5.866 1.00 90.19 79 GLY A CA 1
ATOM 634 C C . GLY A 1 79 ? -3.601 -0.364 -4.427 1.00 90.19 79 GLY A C 1
ATOM 635 O O . GLY A 1 79 ? -3.055 0.261 -3.522 1.00 90.19 79 GLY A O 1
ATOM 636 N N . ILE A 1 80 ? -4.227 -1.518 -4.204 1.00 91.75 80 ILE A N 1
ATOM 637 C CA . ILE A 1 80 ? -4.461 -2.051 -2.854 1.00 91.75 80 ILE A CA 1
ATOM 638 C C . ILE A 1 80 ? -3.284 -2.923 -2.433 1.00 91.75 80 ILE A C 1
ATOM 640 O O . ILE A 1 80 ? -2.964 -3.891 -3.119 1.00 91.75 80 ILE A O 1
ATOM 644 N N . LEU A 1 81 ? -2.680 -2.620 -1.286 1.00 91.00 81 LEU A N 1
ATOM 645 C CA . LEU A 1 81 ? -1.678 -3.463 -0.647 1.00 91.00 81 LEU A CA 1
ATOM 646 C C . LEU A 1 81 ? -2.346 -4.434 0.331 1.00 91.00 81 LEU A C 1
ATOM 648 O O . LEU A 1 81 ? -2.984 -4.032 1.305 1.00 91.00 81 LEU A O 1
ATOM 652 N N . TYR A 1 82 ? -2.153 -5.723 0.077 1.00 90.69 82 TYR A N 1
ATOM 653 C CA . TYR A 1 82 ? -2.805 -6.825 0.767 1.00 90.69 82 TYR A CA 1
ATOM 654 C C . TYR A 1 82 ? -1.772 -7.777 1.378 1.00 90.69 82 TYR A C 1
ATOM 656 O O . TYR A 1 82 ? -0.966 -8.378 0.665 1.00 90.69 82 TYR A O 1
ATOM 664 N N . CYS A 1 83 ? -1.789 -7.936 2.698 1.00 88.56 83 CYS A N 1
ATOM 665 C CA . CYS A 1 83 ? -0.868 -8.787 3.450 1.00 88.56 83 CYS A CA 1
ATOM 666 C C . CYS A 1 83 ? -1.670 -9.777 4.294 1.00 88.56 83 CYS A C 1
ATOM 668 O O . CYS A 1 83 ? -2.561 -9.360 5.020 1.00 88.56 83 CYS A O 1
ATOM 670 N N . GLN A 1 84 ? -1.349 -11.076 4.241 1.00 88.75 84 GLN A N 1
ATOM 671 C CA . GLN A 1 84 ? -1.953 -12.093 5.127 1.00 88.75 84 GLN A CA 1
ATOM 672 C C . GLN A 1 84 ? -3.492 -12.039 5.223 1.00 88.75 84 GLN A C 1
ATOM 674 O O . GLN A 1 84 ? -4.063 -12.277 6.279 1.00 88.75 84 GLN A O 1
ATOM 679 N N . HIS A 1 85 ? -4.161 -11.771 4.106 1.00 86.06 85 HIS A N 1
ATOM 680 C CA . HIS A 1 85 ? -5.616 -11.627 4.015 1.00 86.06 85 HIS A CA 1
ATOM 681 C C . HIS A 1 85 ? -6.219 -10.309 4.534 1.00 86.06 85 HIS A C 1
ATOM 683 O O . HIS A 1 85 ? -7.435 -10.192 4.657 1.00 86.06 85 HIS A O 1
ATOM 689 N N . VAL A 1 86 ? -5.389 -9.302 4.800 1.00 88.56 86 VAL A N 1
ATOM 690 C CA . VAL A 1 86 ? -5.813 -7.989 5.292 1.00 88.56 86 VAL A CA 1
ATOM 691 C C . VAL A 1 86 ? -5.330 -6.896 4.345 1.00 88.56 86 VAL A C 1
ATOM 693 O O . VAL A 1 86 ? -4.207 -6.932 3.837 1.00 88.56 86 VAL A O 1
ATOM 696 N N . VAL A 1 87 ? -6.191 -5.911 4.097 1.00 90.06 87 VAL A N 1
ATOM 697 C CA . VAL A 1 87 ? -5.836 -4.691 3.368 1.00 90.06 87 VAL A CA 1
ATOM 698 C C . VAL A 1 87 ? -5.088 -3.765 4.325 1.00 90.06 87 VAL A C 1
ATOM 700 O O . VAL A 1 87 ? -5.653 -3.323 5.319 1.00 90.06 87 VAL A O 1
ATOM 703 N N . VAL A 1 88 ? -3.816 -3.494 4.035 1.00 90.69 88 VAL A N 1
ATOM 704 C CA . VAL A 1 88 ? -2.931 -2.731 4.936 1.00 90.69 88 VAL A CA 1
ATOM 705 C C . VAL A 1 88 ? -2.504 -1.387 4.366 1.00 90.69 88 VAL A C 1
ATOM 707 O O . VAL A 1 88 ? -2.039 -0.531 5.109 1.00 90.69 88 VAL A O 1
ATOM 710 N N . GLY A 1 89 ? -2.650 -1.172 3.057 1.00 90.62 89 GLY A N 1
ATOM 711 C CA . GLY A 1 89 ? -2.294 0.118 2.491 1.00 90.62 89 GLY A CA 1
ATOM 712 C C . GLY A 1 89 ? -2.807 0.404 1.093 1.00 90.62 89 GLY A C 1
ATOM 713 O O . GLY A 1 89 ? -3.331 -0.476 0.410 1.00 90.62 89 GLY A O 1
ATOM 714 N N . LEU A 1 90 ? -2.626 1.654 0.670 1.00 91.88 90 LEU A N 1
ATOM 715 C CA . LEU A 1 90 ? -2.962 2.146 -0.670 1.00 91.88 90 LEU A CA 1
ATOM 716 C C . LEU A 1 90 ? -1.716 2.703 -1.345 1.00 91.88 90 LEU A C 1
ATOM 718 O O . LEU A 1 90 ? -1.042 3.549 -0.771 1.00 91.88 90 LEU A O 1
ATOM 722 N N . LEU A 1 91 ? -1.405 2.266 -2.563 1.00 89.50 91 LEU A N 1
ATOM 723 C CA . LEU A 1 91 ? -0.239 2.721 -3.317 1.00 89.50 91 LEU A CA 1
ATOM 724 C C . LEU A 1 91 ? -0.349 4.226 -3.584 1.00 89.50 91 LEU A C 1
ATOM 726 O O . LEU A 1 91 ? -1.233 4.665 -4.312 1.00 89.50 91 LEU A O 1
ATOM 730 N N . ILE A 1 92 ? 0.562 5.018 -3.025 1.00 87.81 92 ILE A N 1
ATOM 731 C CA . ILE A 1 92 ? 0.632 6.466 -3.261 1.00 87.81 92 ILE A CA 1
ATOM 732 C C . ILE A 1 92 ? 1.409 6.705 -4.548 1.00 87.81 92 ILE A C 1
ATOM 734 O O . ILE A 1 92 ? 0.943 7.356 -5.483 1.00 87.81 92 ILE A O 1
ATOM 738 N N . ARG A 1 93 ? 2.631 6.174 -4.574 1.00 81.81 93 ARG A N 1
ATOM 739 C CA . ARG A 1 93 ? 3.595 6.401 -5.639 1.00 81.81 93 ARG A CA 1
ATOM 740 C C . ARG A 1 93 ? 4.625 5.290 -5.649 1.00 81.81 93 ARG A C 1
ATOM 742 O O . ARG A 1 93 ? 5.102 4.855 -4.601 1.00 81.81 93 ARG A O 1
ATOM 749 N N . GLN A 1 94 ? 5.062 4.945 -6.847 1.00 74.31 94 GLN A N 1
ATOM 750 C CA . GLN A 1 94 ? 6.294 4.214 -7.070 1.00 74.31 94 GLN A CA 1
ATOM 751 C C . GLN A 1 94 ? 7.234 5.111 -7.873 1.00 74.31 94 GLN A C 1
ATOM 753 O O . GLN A 1 94 ? 6.890 5.600 -8.945 1.00 74.31 94 GLN A O 1
ATOM 758 N N . THR A 1 95 ? 8.400 5.420 -7.314 1.00 68.25 95 THR A N 1
ATOM 759 C CA . THR A 1 95 ? 9.357 6.332 -7.956 1.00 68.25 95 THR A CA 1
ATOM 760 C C . THR A 1 95 ? 10.442 5.475 -8.599 1.00 68.25 95 THR A C 1
ATOM 762 O O . THR A 1 95 ? 11.023 4.654 -7.907 1.00 68.25 95 THR A O 1
ATOM 765 N N . TRP A 1 96 ? 10.729 5.652 -9.892 1.00 66.00 96 TRP A N 1
ATOM 766 C CA . TRP A 1 96 ? 11.747 4.877 -10.632 1.00 66.00 96 TRP A CA 1
ATOM 767 C C . TRP A 1 96 ? 11.622 3.374 -10.390 1.00 66.00 96 TRP A C 1
ATOM 769 O O . TRP A 1 96 ? 12.423 2.751 -9.687 1.00 66.00 96 TRP A O 1
ATOM 779 N N . CYS A 1 97 ? 10.560 2.825 -10.960 1.00 66.81 97 CYS A N 1
ATOM 780 C CA . CYS A 1 97 ? 10.188 1.424 -10.891 1.00 66.81 97 CYS A CA 1
ATOM 781 C C . CYS A 1 97 ? 11.423 0.511 -11.028 1.00 66.81 97 CYS A C 1
ATOM 783 O O . CYS A 1 97 ? 12.250 0.730 -11.911 1.00 66.81 97 CYS A O 1
ATOM 785 N N . GLN A 1 98 ? 11.560 -0.460 -10.113 1.00 64.56 98 GLN A N 1
ATOM 786 C CA . GLN A 1 98 ? 12.736 -1.317 -9.828 1.00 64.56 98 GLN A CA 1
ATOM 787 C C . GLN A 1 98 ? 13.823 -0.741 -8.899 1.00 64.56 98 GLN A C 1
ATOM 789 O O . GLN A 1 98 ? 14.462 -1.513 -8.179 1.00 64.56 98 GLN A O 1
ATOM 794 N N . LYS A 1 99 ? 14.068 0.577 -8.889 1.00 67.44 99 LYS A N 1
ATOM 795 C CA . LYS A 1 99 ? 15.203 1.167 -8.153 1.00 67.44 99 LYS A CA 1
ATOM 796 C C . LYS A 1 99 ? 14.845 1.630 -6.745 1.00 67.44 99 LYS A C 1
ATOM 798 O O . LYS A 1 99 ? 15.662 1.464 -5.840 1.00 67.44 99 LYS A O 1
ATOM 803 N N . HIS A 1 100 ? 13.642 2.167 -6.550 1.00 72.19 100 HIS A N 1
ATOM 804 C CA . HIS A 1 100 ? 13.185 2.603 -5.231 1.00 72.19 100 HIS A CA 1
ATOM 805 C C . HIS A 1 100 ? 12.012 1.777 -4.718 1.00 72.19 100 HIS A C 1
ATOM 807 O O . HIS A 1 100 ? 11.388 0.990 -5.431 1.00 72.19 100 HIS A O 1
ATOM 813 N N . SER A 1 101 ? 11.746 1.949 -3.428 1.00 78.00 101 SER A N 1
ATOM 814 C CA . SER A 1 101 ? 10.557 1.390 -2.802 1.00 78.00 101 SER A CA 1
ATOM 815 C C . SER A 1 101 ? 9.290 2.091 -3.305 1.00 78.00 101 SER A C 1
ATOM 817 O O . SER A 1 101 ? 9.290 3.279 -3.631 1.00 78.00 101 SER A O 1
ATOM 819 N N . ALA A 1 102 ? 8.211 1.322 -3.396 1.00 84.25 102 ALA A N 1
ATOM 820 C CA . ALA A 1 102 ? 6.861 1.840 -3.513 1.00 84.25 102 ALA A CA 1
ATOM 821 C C . ALA A 1 102 ? 6.401 2.338 -2.138 1.00 84.25 102 ALA A C 1
ATOM 823 O O . ALA A 1 102 ? 6.646 1.663 -1.136 1.00 84.25 102 ALA A O 1
ATOM 824 N N . ASN A 1 103 ? 5.730 3.487 -2.112 1.00 86.44 103 ASN A N 1
ATOM 825 C CA . ASN A 1 103 ? 5.164 4.083 -0.907 1.00 86.44 103 ASN A CA 1
ATOM 826 C C . ASN A 1 103 ? 3.660 3.832 -0.877 1.00 86.44 103 ASN A C 1
ATOM 828 O O . ASN A 1 103 ? 2.974 4.062 -1.877 1.00 86.44 103 ASN A O 1
ATOM 832 N N . PHE A 1 104 ? 3.147 3.429 0.274 1.00 87.94 104 PHE A N 1
ATOM 833 C CA . PHE A 1 104 ? 1.737 3.150 0.488 1.00 87.94 104 PHE A CA 1
ATOM 834 C C . PHE A 1 104 ? 1.235 3.941 1.684 1.00 87.94 104 PHE A C 1
ATOM 836 O O . PHE A 1 104 ? 1.957 4.047 2.661 1.00 87.94 104 PHE A O 1
ATOM 843 N N . THR A 1 105 ? 0.010 4.444 1.653 1.00 90.31 105 THR A N 1
ATOM 844 C CA . THR A 1 105 ? -0.659 4.934 2.860 1.00 90.31 105 THR A CA 1
ATOM 845 C C . THR A 1 105 ? -0.876 3.758 3.806 1.00 90.31 105 THR A C 1
ATOM 847 O O . THR A 1 105 ? -1.369 2.729 3.349 1.00 90.31 105 THR A O 1
ATOM 850 N N . ASP A 1 106 ? -0.529 3.891 5.083 1.00 89.25 106 ASP A N 1
ATOM 851 C CA . ASP A 1 106 ? -0.855 2.913 6.122 1.00 89.25 106 ASP A CA 1
ATOM 852 C C . ASP A 1 106 ? -2.331 3.047 6.507 1.00 89.25 106 ASP A C 1
ATOM 854 O O . AS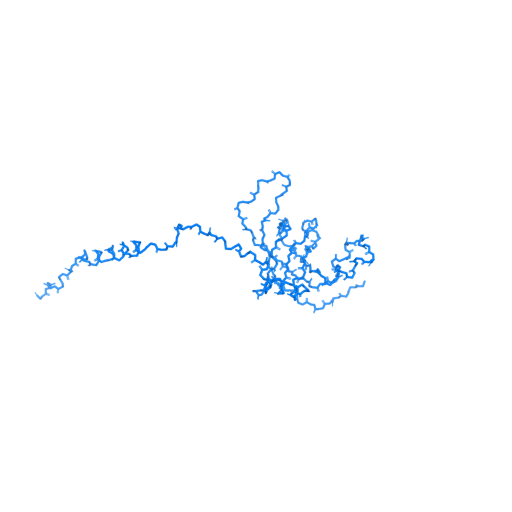P A 1 106 ? -2.735 4.012 7.151 1.00 89.25 106 ASP A O 1
ATOM 858 N N . ILE A 1 107 ? -3.159 2.082 6.106 1.00 90.38 107 ILE A N 1
ATOM 859 C CA . ILE A 1 107 ? -4.594 2.102 6.426 1.00 90.38 107 ILE A CA 1
ATOM 860 C C . ILE A 1 107 ? -4.834 1.951 7.931 1.00 90.38 107 ILE A C 1
ATOM 862 O O . ILE A 1 107 ? -5.830 2.475 8.431 1.00 90.38 107 ILE A O 1
ATOM 866 N N . GLY A 1 108 ? -3.931 1.287 8.659 1.00 88.56 108 GLY A N 1
ATOM 867 C CA . GLY A 1 108 ? -4.039 1.121 10.106 1.00 88.56 108 GLY A CA 1
ATOM 868 C C . GLY A 1 108 ? -4.088 2.464 10.830 1.00 88.56 108 GLY A C 1
ATOM 869 O O . GLY A 1 108 ? -4.928 2.658 11.709 1.00 88.56 108 GLY A O 1
ATOM 870 N N . THR A 1 109 ? -3.278 3.429 10.389 1.00 87.50 109 THR A N 1
ATOM 871 C CA . THR A 1 109 ? -3.243 4.783 10.959 1.00 87.50 109 THR A CA 1
ATOM 872 C C . THR A 1 109 ? -4.563 5.538 10.767 1.00 87.50 109 THR A C 1
ATOM 874 O O . THR A 1 109 ? -4.977 6.303 11.638 1.00 87.50 109 THR A O 1
ATOM 877 N N . PHE A 1 110 ? -5.285 5.277 9.673 1.00 88.00 110 PHE A N 1
ATOM 878 C CA . PHE A 1 110 ? -6.566 5.927 9.365 1.00 88.00 110 PHE A CA 1
ATOM 879 C C . PHE A 1 110 ? -7.792 5.094 9.752 1.00 88.00 110 PHE A C 1
ATOM 881 O O . PHE A 1 110 ? -8.914 5.503 9.455 1.00 88.00 110 PHE A O 1
ATOM 888 N N . TYR A 1 111 ? -7.614 3.948 10.416 1.00 87.69 111 TYR A N 1
ATOM 889 C CA . TYR A 1 111 ? -8.693 2.990 10.662 1.00 87.69 111 TYR A CA 1
ATOM 890 C C . TYR A 1 111 ? -9.893 3.610 1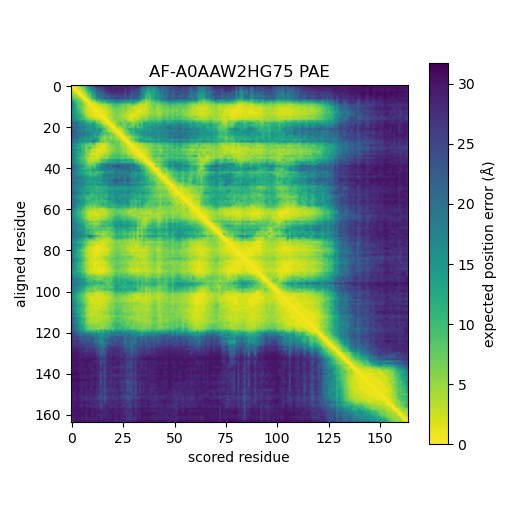1.387 1.00 87.69 111 TYR A C 1
ATOM 892 O O . TYR A 1 111 ? -11.021 3.471 10.923 1.00 87.69 111 TYR A O 1
ATOM 900 N N . ASN A 1 112 ? -9.665 4.349 12.477 1.00 89.62 112 ASN A N 1
ATOM 901 C CA . ASN A 1 112 ? -10.756 4.954 13.253 1.00 89.62 112 ASN A CA 1
ATOM 902 C C . ASN A 1 112 ? -11.556 5.965 12.423 1.00 89.62 112 ASN A C 1
ATOM 904 O O . ASN A 1 112 ? -12.783 5.980 12.470 1.00 89.62 112 ASN A O 1
ATOM 908 N N . TRP A 1 113 ? -10.859 6.783 11.632 1.00 89.31 113 TRP A N 1
ATOM 909 C CA . TRP A 1 113 ? -11.499 7.736 10.731 1.00 89.31 113 TRP A CA 1
ATOM 910 C C . TRP A 1 113 ? -12.270 7.020 9.617 1.00 89.31 113 TRP A C 1
ATOM 912 O O . TRP A 1 113 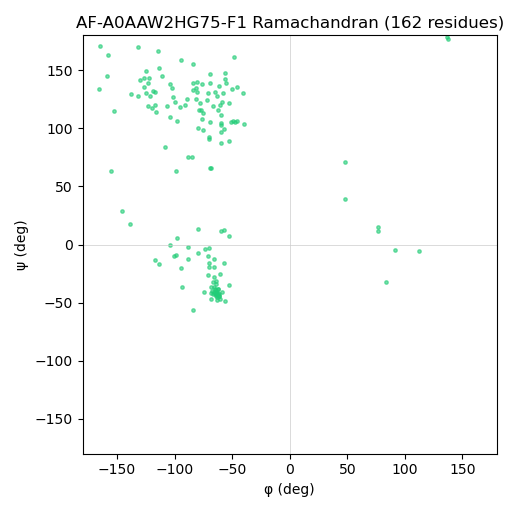? -13.400 7.390 9.318 1.00 89.31 113 TRP A O 1
ATOM 922 N N . LEU A 1 114 ? -11.703 5.962 9.027 1.00 85.31 114 LEU A N 1
ATOM 923 C CA . LEU A 1 114 ? -12.395 5.148 8.025 1.00 85.31 114 LEU A CA 1
ATOM 924 C C . LEU A 1 114 ? -13.652 4.488 8.607 1.00 85.31 114 LEU A C 1
ATOM 926 O O . LEU A 1 114 ? -14.701 4.540 7.970 1.00 85.31 114 LEU A O 1
ATOM 930 N N . SER A 1 115 ? -13.565 3.918 9.814 1.00 86.75 115 SER A N 1
ATOM 931 C CA . SER A 1 115 ? -14.699 3.292 10.506 1.00 86.75 115 SER A CA 1
ATOM 932 C C . SER A 1 115 ? -15.814 4.298 10.757 1.00 86.75 115 SER A C 1
ATOM 934 O O . SER A 1 115 ? -16.957 4.032 10.393 1.00 86.75 115 SER A O 1
ATOM 936 N N . SER A 1 116 ? -15.486 5.493 11.264 1.00 87.56 116 SER A N 1
ATOM 937 C CA . SER A 1 116 ? -16.507 6.510 11.527 1.00 87.56 116 SER A CA 1
ATOM 938 C C . SER A 1 116 ? -17.213 6.943 10.239 1.00 87.56 116 SER A C 1
ATOM 940 O O . SER A 1 116 ? -18.427 7.094 10.221 1.00 87.56 116 SER A O 1
ATOM 942 N N . ARG A 1 117 ? -16.493 7.063 9.112 1.00 84.56 117 ARG A N 1
ATOM 943 C CA . ARG A 1 117 ? -17.117 7.371 7.811 1.00 84.56 117 ARG A CA 1
ATOM 944 C C . ARG A 1 117 ? -18.015 6.252 7.288 1.00 84.56 117 ARG A C 1
ATOM 946 O O . ARG A 1 117 ? -18.990 6.545 6.596 1.00 84.56 117 ARG A O 1
ATOM 953 N N . ILE A 1 118 ? -17.689 4.994 7.580 1.00 82.19 118 ILE A N 1
ATOM 954 C CA . ILE A 1 118 ? -18.536 3.848 7.230 1.00 82.19 118 ILE A CA 1
ATOM 955 C C . ILE A 1 118 ? -19.825 3.877 8.057 1.00 82.19 118 ILE A C 1
ATOM 957 O O . ILE A 1 118 ? -20.905 3.736 7.488 1.00 82.19 118 ILE A O 1
ATOM 961 N N . GLU A 1 119 ? -19.714 4.097 9.367 1.00 81.62 119 GLU A N 1
ATOM 962 C CA . GLU A 1 119 ? -20.846 4.163 10.301 1.00 81.62 119 GLU A CA 1
ATOM 963 C C . GLU A 1 119 ? -21.786 5.334 9.992 1.00 81.62 119 GLU A C 1
ATOM 965 O O . GLU A 1 119 ? -23.002 5.160 9.960 1.00 81.62 119 GLU A O 1
ATOM 970 N N . ASP A 1 120 ? -21.223 6.492 9.650 1.00 81.12 120 ASP A N 1
ATOM 971 C CA . ASP A 1 120 ? -21.957 7.695 9.244 1.00 81.12 120 ASP A CA 1
ATOM 972 C C . ASP A 1 120 ? -22.641 7.563 7.861 1.00 81.12 120 ASP A C 1
ATOM 974 O O . ASP A 1 120 ? -23.309 8.488 7.395 1.00 81.12 120 ASP A O 1
ATOM 978 N N . GLY A 1 121 ? -22.460 6.437 7.157 1.00 71.06 121 GLY A N 1
ATOM 979 C CA . GLY A 1 121 ? -23.095 6.179 5.862 1.00 71.06 121 GLY A CA 1
ATOM 980 C C . GLY A 1 121 ? -22.470 6.923 4.676 1.00 71.06 121 GLY A C 1
ATOM 981 O O . GLY A 1 121 ? -23.067 6.963 3.600 1.00 71.06 121 GLY A O 1
ATOM 982 N N . TYR A 1 122 ? -21.257 7.475 4.816 1.00 64.81 122 TYR A N 1
ATOM 983 C CA . TYR A 1 122 ? -20.559 8.158 3.713 1.00 64.81 122 TYR A CA 1
ATOM 984 C C . TYR A 1 122 ? -20.064 7.208 2.617 1.00 64.81 122 TYR A C 1
ATOM 986 O O . TYR A 1 122 ? -19.665 7.657 1.540 1.00 64.81 122 TYR A O 1
ATOM 994 N N . PHE A 1 123 ? -20.110 5.894 2.843 1.00 59.75 123 PHE A N 1
ATOM 995 C CA . PHE A 1 123 ? -19.940 4.937 1.762 1.00 59.75 123 PHE A CA 1
ATOM 996 C C . PHE A 1 123 ? -21.244 4.804 0.977 1.00 59.75 123 PHE A C 1
ATOM 998 O O . PHE A 1 123 ? -22.131 4.024 1.325 1.00 59.75 123 PHE A O 1
ATOM 1005 N N . VAL A 1 124 ? -21.306 5.477 -0.176 1.00 51.44 124 VAL A N 1
ATOM 1006 C CA . VAL A 1 124 ? -22.107 4.957 -1.285 1.00 51.44 124 VAL A CA 1
ATOM 1007 C C . VAL A 1 124 ? -21.510 3.595 -1.591 1.00 51.44 124 VAL A C 1
ATOM 1009 O O . VAL A 1 124 ? -20.423 3.496 -2.165 1.00 51.44 124 VAL A O 1
ATOM 1012 N N . ARG A 1 125 ? -22.183 2.528 -1.154 1.00 43.59 125 ARG A N 1
ATOM 1013 C CA . ARG A 1 125 ? -21.872 1.181 -1.608 1.00 43.59 125 ARG A CA 1
ATOM 1014 C C . ARG A 1 125 ? -22.021 1.244 -3.122 1.00 43.59 125 ARG A C 1
ATOM 1016 O O . ARG A 1 125 ? -23.129 1.174 -3.644 1.00 43.59 125 ARG A O 1
ATOM 1023 N N . LEU A 1 126 ? -20.905 1.381 -3.834 1.00 42.28 126 LEU A N 1
ATOM 1024 C CA . LEU A 1 126 ? -20.811 0.992 -5.229 1.00 42.28 126 LEU A CA 1
ATOM 1025 C C . LEU A 1 126 ? -20.910 -0.535 -5.224 1.00 42.28 126 LEU A C 1
ATOM 1027 O O . LEU A 1 126 ? -19.966 -1.254 -5.536 1.00 42.28 126 LEU A O 1
ATOM 1031 N N . THR A 1 127 ? -22.071 -1.061 -4.826 1.00 41.19 127 THR A N 1
ATOM 1032 C CA . THR A 1 127 ? -22.582 -2.250 -5.470 1.00 41.19 127 THR A CA 1
ATOM 1033 C C . THR A 1 127 ? -22.523 -1.885 -6.933 1.00 41.19 127 THR A C 1
ATOM 1035 O O . THR A 1 127 ? -23.307 -1.065 -7.413 1.00 41.19 127 THR A O 1
ATOM 1038 N N . TYR A 1 128 ? -21.552 -2.463 -7.637 1.00 38.94 128 TYR A N 1
ATOM 1039 C CA . TYR A 1 128 ? -21.802 -2.792 -9.016 1.00 38.94 128 TYR A CA 1
ATOM 1040 C C . TYR A 1 128 ? -23.158 -3.481 -8.968 1.00 38.94 128 TYR A C 1
ATOM 1042 O O . TYR A 1 128 ? -23.281 -4.608 -8.481 1.00 38.94 128 TYR A O 1
ATOM 1050 N N . ASN A 1 129 ? -24.188 -2.762 -9.411 1.00 37.19 129 ASN A N 1
ATOM 1051 C CA . ASN A 1 129 ? -25.262 -3.401 -10.118 1.00 37.19 129 ASN A CA 1
ATOM 1052 C C . ASN A 1 129 ? -24.518 -4.154 -11.218 1.00 37.19 129 ASN A C 1
ATOM 1054 O O . ASN A 1 129 ? -24.261 -3.630 -12.298 1.00 37.19 129 ASN A O 1
ATOM 1058 N N . THR A 1 130 ? -24.110 -5.389 -10.920 1.00 43.25 130 THR A N 1
ATOM 1059 C CA . THR A 1 130 ? -24.264 -6.433 -11.905 1.00 43.25 130 THR A CA 1
ATOM 1060 C C . THR A 1 130 ? -25.684 -6.189 -12.380 1.00 43.25 130 THR A C 1
ATOM 1062 O O . THR A 1 130 ? -26.640 -6.283 -11.605 1.00 43.25 130 THR A O 1
ATOM 1065 N N . GLY A 1 131 ? -25.813 -5.637 -13.589 1.00 36.09 131 GLY A N 1
ATOM 1066 C CA . GLY A 1 131 ? -27.122 -5.451 -14.187 1.00 36.09 131 GLY A CA 1
ATOM 1067 C C . GLY A 1 131 ? -27.889 -6.772 -14.056 1.00 36.09 131 GLY A C 1
ATOM 1068 O O . GLY A 1 131 ? -27.269 -7.817 -13.839 1.00 36.09 131 GLY A O 1
ATOM 1069 N N . PRO A 1 132 ? -29.218 -6.775 -14.175 1.00 45.19 132 PRO A N 1
ATOM 1070 C CA . PRO A 1 132 ? -30.057 -7.958 -13.949 1.00 45.19 132 PRO A CA 1
ATOM 1071 C C . PRO A 1 132 ? -29.744 -9.216 -14.803 1.00 45.19 132 PRO A C 1
ATOM 1073 O O . PRO A 1 132 ? -30.517 -10.163 -14.786 1.00 45.19 132 PRO A O 1
ATOM 1076 N N . ALA A 1 133 ? -28.614 -9.295 -15.505 1.00 47.41 133 ALA A N 1
ATOM 1077 C CA . ALA A 1 133 ? -28.209 -10.372 -16.394 1.00 47.41 133 ALA A CA 1
ATOM 1078 C C . ALA A 1 133 ? -27.942 -11.739 -15.732 1.00 47.41 133 ALA A C 1
ATOM 1080 O O . ALA A 1 133 ? -27.854 -12.713 -16.466 1.00 47.41 133 ALA A O 1
ATOM 1081 N N . LEU A 1 134 ? -27.828 -11.862 -14.402 1.00 44.16 134 LEU A N 1
ATOM 1082 C CA . LEU A 1 134 ? -27.564 -13.160 -13.746 1.00 44.16 134 LEU A CA 1
ATOM 1083 C C . LEU A 1 134 ? -28.241 -13.317 -12.370 1.00 44.16 134 LEU A C 1
ATOM 1085 O O . LEU A 1 134 ? -27.777 -14.077 -11.521 1.00 44.16 134 LEU A O 1
ATOM 1089 N N . LYS A 1 135 ? -29.390 -12.663 -12.138 1.00 44.38 135 LYS A N 1
ATOM 1090 C CA . LYS A 1 135 ? -30.348 -13.236 -11.178 1.00 44.38 135 LYS A CA 1
ATOM 1091 C C . LYS A 1 135 ? -30.892 -14.486 -11.848 1.00 44.38 135 LYS A C 1
ATOM 1093 O O . LYS A 1 135 ? -31.642 -14.367 -12.810 1.00 44.38 135 LYS A O 1
ATOM 1098 N N . GLY A 1 136 ? -30.437 -15.650 -11.383 1.00 52.12 136 GLY A N 1
ATOM 1099 C CA . GLY A 1 136 ? -30.849 -16.961 -11.868 1.00 52.12 136 GLY A CA 1
ATOM 1100 C C . GLY A 1 136 ? -32.343 -16.983 -12.155 1.00 52.12 136 GLY A C 1
ATOM 1101 O O . GLY A 1 136 ? -33.166 -17.012 -11.241 1.00 52.12 136 GLY A O 1
ATOM 1102 N N . HIS A 1 137 ? -32.681 -16.914 -13.440 1.00 50.09 137 HIS A N 1
ATOM 1103 C CA . HIS A 1 137 ? -34.047 -17.079 -13.880 1.00 50.09 137 HIS A CA 1
ATOM 1104 C C . HIS A 1 137 ? -34.441 -18.513 -13.499 1.00 50.09 137 HIS A C 1
ATOM 1106 O O . HIS A 1 137 ? -33.727 -19.446 -13.885 1.00 50.09 137 HIS A O 1
ATOM 1112 N N . PRO A 1 138 ? -35.566 -18.736 -12.799 1.00 59.06 138 PRO A N 1
ATOM 1113 C CA . PRO A 1 138 ? -36.049 -20.086 -12.487 1.00 59.06 138 PRO A CA 1
ATOM 1114 C C . PRO A 1 138 ? -36.271 -20.936 -13.753 1.00 59.06 138 PRO A C 1
ATOM 1116 O O . PRO A 1 138 ? -36.321 -22.162 -13.680 1.00 59.06 138 PRO A O 1
ATOM 1119 N N . LEU A 1 139 ? -36.321 -20.299 -14.929 1.00 60.75 139 LEU A N 1
ATOM 1120 C CA . LEU A 1 139 ? -36.336 -20.947 -16.239 1.00 60.75 139 LEU A CA 1
ATOM 1121 C C . LEU A 1 139 ? -35.051 -21.725 -16.558 1.00 60.75 139 LEU A C 1
ATOM 1123 O O . LEU A 1 139 ? -35.130 -22.774 -17.181 1.00 60.75 139 LEU A O 1
ATOM 1127 N N . PHE A 1 140 ? -33.875 -21.273 -16.113 1.00 64.94 140 PHE A N 1
ATOM 1128 C CA . PHE A 1 140 ? -32.627 -21.987 -16.407 1.00 64.94 140 PHE A CA 1
ATOM 1129 C C . PHE A 1 140 ? -32.500 -23.259 -15.561 1.00 64.94 140 PHE A C 1
ATOM 1131 O O . PHE A 1 140 ? -32.140 -24.310 -16.078 1.00 64.94 140 PHE A O 1
ATOM 1138 N N . LEU A 1 141 ? -32.878 -23.189 -14.279 1.00 70.12 141 LEU A N 1
ATOM 1139 C CA . LEU A 1 141 ? -32.950 -24.353 -13.386 1.00 70.12 141 LEU A CA 1
ATOM 1140 C C . LEU A 1 141 ? -34.009 -25.365 -13.843 1.00 70.12 141 LEU A C 1
ATOM 1142 O O . LEU A 1 141 ? -33.742 -26.562 -13.846 1.00 70.12 141 LEU A O 1
ATOM 1146 N N . THR A 1 142 ? -35.183 -24.902 -14.279 1.00 77.38 142 THR A N 1
ATOM 1147 C CA . THR A 1 142 ? -36.221 -25.799 -14.816 1.00 77.38 142 THR A CA 1
ATOM 1148 C C . THR A 1 142 ? -35.797 -26.437 -16.136 1.00 77.38 142 THR A C 1
ATOM 1150 O O . THR A 1 142 ? -35.995 -27.638 -16.299 1.00 77.38 142 THR A O 1
ATOM 1153 N N . LEU A 1 143 ? -35.138 -25.701 -17.038 1.00 78.88 143 LEU A N 1
ATOM 1154 C CA . LEU A 1 143 ? -34.607 -26.266 -18.281 1.00 78.88 143 LEU A CA 1
ATOM 1155 C C . LEU A 1 143 ? -33.535 -27.332 -18.007 1.00 78.88 143 LEU A C 1
ATOM 1157 O O . LEU A 1 143 ? -33.559 -28.399 -18.615 1.00 78.88 143 LEU A O 1
ATOM 1161 N N . LEU A 1 144 ? -32.633 -27.078 -17.053 1.00 80.56 144 LEU A N 1
ATOM 1162 C CA . LEU A 1 144 ? -31.589 -28.030 -16.666 1.00 80.56 144 LEU A CA 1
ATOM 1163 C C . LEU A 1 144 ? -32.191 -29.291 -16.024 1.00 80.56 144 LEU A C 1
ATOM 1165 O O . LEU A 1 144 ? -31.792 -30.399 -16.374 1.00 80.56 144 LEU A O 1
ATOM 1169 N N . CYS A 1 145 ? -33.214 -29.143 -15.172 1.00 82.38 145 CYS A N 1
ATOM 1170 C CA . CYS A 1 145 ? -33.969 -30.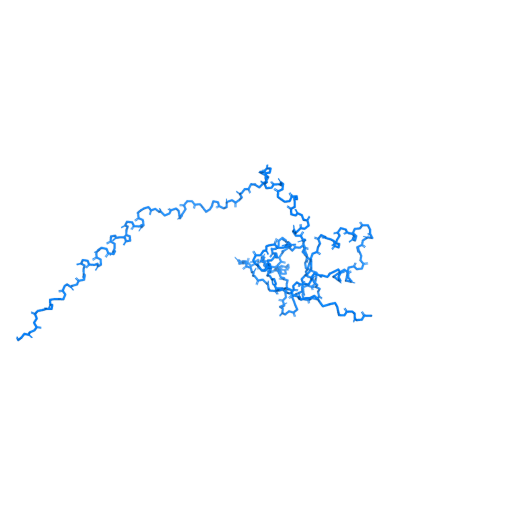276 -14.630 1.00 82.38 145 CYS A CA 1
ATOM 1171 C C . CYS A 1 145 ? -34.677 -31.086 -15.726 1.00 82.38 145 CYS A C 1
ATOM 1173 O O . CYS A 1 145 ? -34.626 -32.311 -15.680 1.00 82.38 145 CYS A O 1
ATOM 1175 N N . ILE A 1 146 ? -35.295 -30.439 -16.723 1.00 88.75 146 ILE A N 1
ATOM 1176 C CA . ILE A 1 146 ? -35.957 -31.134 -17.841 1.00 88.75 146 ILE A CA 1
ATOM 1177 C C . ILE A 1 146 ? -34.935 -31.920 -18.670 1.00 88.75 146 ILE A C 1
ATOM 1179 O O . ILE A 1 146 ? -35.180 -33.082 -18.983 1.00 88.75 146 ILE A O 1
ATOM 1183 N N . ILE A 1 147 ? -33.773 -31.332 -18.979 1.00 88.44 147 ILE A N 1
ATOM 1184 C CA . ILE A 1 147 ? -32.707 -32.011 -19.736 1.00 88.44 147 ILE A CA 1
ATOM 1185 C C . ILE A 1 147 ? -32.204 -33.244 -18.977 1.00 88.44 147 ILE A C 1
ATOM 1187 O O . ILE A 1 147 ? -32.058 -34.313 -19.574 1.00 88.44 147 ILE A O 1
ATOM 1191 N N . VAL A 1 148 ? -31.984 -33.131 -17.662 1.00 88.25 148 VAL A N 1
ATOM 1192 C CA . VAL A 1 148 ? -31.578 -34.275 -16.830 1.00 88.25 148 VAL A CA 1
ATOM 1193 C C . VAL A 1 148 ? -32.668 -35.350 -16.800 1.00 88.25 148 VAL A C 1
ATOM 1195 O O . VAL A 1 148 ? -32.358 -36.525 -16.982 1.00 88.25 148 VAL A O 1
ATOM 1198 N N . LEU A 1 149 ? -33.941 -34.972 -16.645 1.00 88.94 149 LEU A N 1
ATOM 1199 C CA . LEU A 1 149 ? -35.053 -35.927 -16.608 1.00 88.94 149 LEU A CA 1
ATOM 1200 C C . LEU A 1 149 ? -35.204 -36.691 -17.932 1.00 88.94 149 LEU A C 1
ATOM 1202 O O . LEU A 1 149 ? -35.346 -37.911 -17.934 1.00 88.94 149 LEU A O 1
ATOM 1206 N N . VAL A 1 150 ? -35.127 -35.978 -19.060 1.00 89.88 150 VAL A N 1
ATOM 1207 C CA . VAL A 1 150 ? -35.187 -36.569 -20.404 1.00 89.88 150 VAL A CA 1
ATOM 1208 C C . VAL A 1 150 ? -33.995 -37.495 -20.638 1.00 89.88 150 VAL A C 1
ATOM 1210 O O . VAL A 1 150 ? -34.168 -38.578 -21.184 1.00 89.88 150 VAL A O 1
ATOM 1213 N N . SER A 1 151 ? -32.802 -37.123 -20.169 1.00 84.31 151 SER A N 1
ATOM 1214 C CA . SER A 1 151 ? -31.609 -37.968 -20.301 1.00 84.31 151 SER A CA 1
ATOM 1215 C C . SER A 1 151 ? -31.737 -39.277 -19.517 1.00 84.31 151 SER A C 1
ATOM 1217 O O . SER A 1 151 ? -31.322 -40.317 -20.013 1.00 84.31 151 SER A O 1
ATOM 1219 N N . ILE A 1 152 ? -32.348 -39.247 -18.327 1.00 82.69 152 ILE A N 1
ATOM 1220 C CA . ILE A 1 152 ? -32.613 -40.456 -17.530 1.00 82.69 152 ILE A CA 1
ATOM 1221 C C . ILE A 1 152 ? -33.659 -41.347 -18.211 1.00 82.69 152 ILE A C 1
ATOM 1223 O O . ILE A 1 152 ? -33.490 -42.560 -18.252 1.00 82.69 152 ILE A O 1
ATOM 1227 N N . LEU A 1 153 ? -34.720 -40.756 -18.769 1.00 80.12 153 LEU A N 1
ATOM 1228 C CA . LEU A 1 153 ? -35.784 -41.494 -19.463 1.00 80.12 153 LEU A CA 1
ATOM 1229 C C . LEU A 1 153 ? -35.340 -42.088 -20.807 1.00 80.12 153 LEU A C 1
ATOM 1231 O O . LEU A 1 153 ? -35.913 -43.078 -21.251 1.00 80.12 153 LEU A O 1
ATOM 1235 N N . LEU A 1 154 ? -34.340 -41.489 -21.457 1.00 78.56 154 LEU A N 1
ATOM 1236 C CA . LEU A 1 154 ? -33.774 -41.971 -22.719 1.00 78.56 154 LEU A CA 1
ATOM 1237 C C . LEU A 1 154 ? -32.630 -42.972 -22.531 1.00 78.56 154 LEU A C 1
ATOM 1239 O O . LEU A 1 154 ? -32.114 -43.479 -23.529 1.00 78.56 154 LEU A O 1
ATOM 1243 N N . LEU A 1 155 ? -32.223 -43.277 -21.293 1.00 73.50 155 LEU A N 1
ATOM 1244 C CA . LEU A 1 155 ? -31.311 -44.390 -21.068 1.00 73.50 155 LEU A CA 1
ATOM 1245 C C . LEU A 1 155 ? -32.051 -45.684 -21.430 1.00 73.50 155 LEU A C 1
ATOM 1247 O O . LEU A 1 155 ? -33.080 -45.977 -20.818 1.00 73.50 155 LEU A O 1
ATOM 1251 N N . PRO A 1 156 ? -31.561 -46.463 -22.411 1.00 65.31 156 PRO A N 1
ATOM 1252 C CA . PRO A 1 156 ? -32.155 -47.750 -22.713 1.00 65.31 156 PRO A CA 1
ATOM 1253 C C . PRO A 1 156 ? -32.093 -48.599 -21.447 1.00 65.31 156 PRO A C 1
ATOM 1255 O O . PRO A 1 156 ? -31.020 -48.810 -20.874 1.00 65.31 156 PRO A O 1
ATOM 1258 N N . THR A 1 157 ? -33.255 -49.062 -20.992 1.00 64.31 157 THR A N 1
ATOM 1259 C CA . THR A 1 157 ? -33.336 -50.147 -20.025 1.00 64.31 157 THR A CA 1
ATOM 1260 C C . THR A 1 157 ? -32.656 -51.337 -20.680 1.00 64.31 157 THR A C 1
ATOM 1262 O O . THR A 1 157 ? -33.237 -52.004 -21.532 1.00 64.31 157 THR A O 1
ATOM 1265 N N . ASN A 1 158 ? -31.380 -51.546 -20.357 1.00 56.66 158 ASN A N 1
ATOM 1266 C CA . ASN A 1 158 ? -30.696 -52.777 -20.697 1.00 56.66 158 ASN A CA 1
ATOM 1267 C C . ASN A 1 158 ? -31.488 -53.888 -20.015 1.00 56.66 158 ASN A C 1
ATOM 1269 O O . ASN A 1 158 ? -31.423 -54.040 -18.794 1.00 56.66 158 ASN A O 1
ATOM 1273 N N . ASP A 1 159 ? -32.267 -54.616 -20.812 1.00 55.25 159 ASP A N 1
ATOM 1274 C CA . ASP A 1 159 ? -32.890 -55.868 -20.423 1.00 55.25 159 ASP A CA 1
ATOM 1275 C C . ASP A 1 159 ? -31.770 -56.843 -20.044 1.00 55.25 159 ASP A C 1
ATOM 1277 O O . ASP A 1 159 ? -31.266 -57.616 -20.861 1.00 55.25 159 ASP A O 1
ATOM 1281 N N . CYS A 1 160 ? -31.360 -56.801 -18.778 1.00 57.81 160 CYS A N 1
ATOM 1282 C CA . CYS A 1 160 ? -30.590 -57.849 -18.126 1.00 57.81 160 CYS A CA 1
ATOM 1283 C C . CYS A 1 160 ? -31.497 -59.070 -17.951 1.00 57.81 160 CYS A C 1
ATOM 1285 O O . CYS A 1 160 ? -31.869 -59.417 -16.834 1.00 57.81 160 CYS A O 1
ATOM 1287 N N . ASN A 1 161 ? -31.913 -59.692 -19.055 1.00 59.81 161 ASN A N 1
ATOM 1288 C CA . ASN A 1 161 ? -32.570 -60.990 -19.013 1.00 59.81 161 ASN A CA 1
ATOM 1289 C C . ASN A 1 161 ? -32.417 -61.776 -20.322 1.00 59.81 161 ASN A C 1
ATOM 1291 O O . ASN A 1 161 ? -33.388 -62.085 -21.004 1.00 59.81 161 ASN A O 1
ATOM 1295 N N . LYS A 1 162 ? -31.171 -62.112 -20.661 1.00 48.22 162 LYS A N 1
ATOM 1296 C CA . LYS A 1 162 ? -30.763 -63.226 -21.538 1.00 48.22 162 LYS A CA 1
ATOM 1297 C C . LYS A 1 162 ? -29.356 -63.603 -21.050 1.00 48.22 162 LYS A C 1
ATOM 1299 O O . LYS A 1 162 ? -28.494 -62.738 -21.065 1.00 48.22 162 LYS A O 1
ATOM 1304 N N . THR A 1 163 ? -29.045 -64.766 -20.486 1.00 52.75 163 THR A N 1
ATOM 1305 C CA . THR A 1 163 ? -29.438 -66.148 -20.796 1.00 52.75 163 THR A CA 1
ATOM 1306 C C . THR A 1 163 ? -29.080 -67.059 -19.609 1.00 52.75 163 THR A C 1
ATOM 1308 O O . THR A 1 163 ? -27.951 -66.990 -19.117 1.00 52.75 163 THR A O 1
ATOM 1311 N N . MET A 1 164 ? -30.008 -67.931 -19.206 1.00 43.84 164 MET A N 1
ATOM 1312 C CA . MET A 1 164 ? -29.688 -69.344 -18.950 1.00 43.84 164 MET A CA 1
ATOM 1313 C C . MET A 1 164 ? -29.772 -70.086 -20.281 1.00 43.84 164 MET A C 1
ATOM 1315 O O . MET A 1 164 ? -30.609 -69.657 -21.112 1.00 43.84 164 MET A O 1
#

Sequence (164 aa):
MNGRFPWNAITCYVISWKETLFNEIKPSSIHIFKHKIRVIQSCFADQKKIPEGLLSYYINDILCGTNRREPGCDGKTGGILYCQHVVVGLLIRQTWCQKHSANFTDIGTFYNWLSSRIEDGYFVRLTYNTGPALKGHPLFLTLLCIIVLVSILLLPTNDCNKTM

Nearest PDB structures (foldseek):
  1nn6-assembly1_A  TM=7.047E-01  e=3.220E-05  Homo sapiens
  3h7o-assembly2_B  TM=7.660E-01  e=6.377E-05  Sarcoptes scabiei
  1mzd-assembly1_A  TM=6.180E-01  e=2.564E-05  Homo sapiens
  3h7t-assembly2_B  TM=7.430E-01  e=2.893E-03  Sarcoptes scabiei
  3h7t-assembly1_A  TM=7.191E-01  e=9.034E-03  Sarcoptes scabiei

InterPro domains:
  IPR009003 Peptidase S1, PA clan [SSF50494] (6-118)

Radius of gyration: 26.76 Å; Cα contacts (8 Å, |Δi|>4): 215; chains: 1; bounding box: 63×89×38 Å

Mean predicted aligned error: 15.42 Å